Protein AF-A0A7K3MG68-F1 (afdb_monomer_lite)

Sequence (91 aa):
MIKSGKELYTARIYLFAKMILYFFETNPEFNNQRAPKGSGMNFSKLLLISNLIYFTKLSKTDGYLGDDDTLKKLIKQYKNKEIRTVNNFYL

Organism: NCBI:txid85831

Structure (mmCIF, N/CA/C/O backbone):
data_AF-A0A7K3MG68-F1
#
_entry.id   AF-A0A7K3MG68-F1
#
loop_
_atom_site.group_PDB
_atom_site.id
_atom_site.type_symbol
_atom_site.label_atom_id
_atom_site.label_alt_id
_atom_site.label_comp_id
_atom_site.label_asym_id
_atom_site.label_entity_id
_atom_site.label_seq_id
_atom_site.pdbx_PDB_ins_code
_atom_site.Cartn_x
_atom_site.Cartn_y
_atom_site.Cartn_z
_atom_site.occupancy
_atom_site.B_iso_or_equiv
_atom_site.auth_seq_id
_atom_site.auth_comp_id
_atom_site.auth_asym_id
_atom_site.auth_atom_id
_atom_site.pdbx_PDB_model_num
ATOM 1 N N . MET A 1 1 ? -11.914 -7.457 22.177 1.00 45.62 1 MET A N 1
ATOM 2 C CA . MET A 1 1 ? -11.757 -6.006 21.930 1.00 45.62 1 MET A CA 1
ATOM 3 C C . MET A 1 1 ? -12.262 -5.715 20.521 1.00 45.62 1 MET A C 1
ATOM 5 O O . MET A 1 1 ? -11.739 -6.305 19.584 1.00 45.62 1 MET A O 1
ATOM 9 N N . ILE A 1 2 ? -13.321 -4.915 20.368 1.00 55.72 2 ILE A N 1
ATOM 10 C CA . ILE A 1 2 ? -13.884 -4.565 19.051 1.00 55.72 2 ILE A CA 1
ATOM 11 C C . ILE A 1 2 ? -12.960 -3.519 18.416 1.00 55.72 2 ILE A C 1
ATOM 13 O O . ILE A 1 2 ? -12.720 -2.473 19.014 1.00 55.72 2 ILE A O 1
ATOM 17 N N . LYS A 1 3 ? -12.400 -3.808 17.236 1.00 62.56 3 LYS A N 1
ATOM 18 C CA . LYS A 1 3 ? -11.555 -2.850 16.506 1.00 62.56 3 LYS A CA 1
ATOM 19 C C . LYS A 1 3 ? -12.397 -1.678 16.011 1.00 62.56 3 LYS A C 1
ATOM 21 O O . LYS A 1 3 ? -13.505 -1.879 15.515 1.00 62.56 3 LYS A O 1
ATOM 26 N N . SER A 1 4 ? -11.863 -0.460 16.109 1.00 75.94 4 SER A N 1
ATOM 27 C CA . SER A 1 4 ? -12.544 0.729 15.577 1.00 75.94 4 SER A CA 1
ATOM 28 C C . SER A 1 4 ? -12.740 0.617 14.056 1.00 75.94 4 SER A C 1
ATOM 30 O O . SER A 1 4 ? -11.915 0.017 13.361 1.00 75.94 4 SER A O 1
ATOM 32 N N . GLY A 1 5 ? -13.795 1.231 13.505 1.00 78.56 5 GLY A N 1
ATOM 33 C CA . GLY A 1 5 ? -14.058 1.203 12.056 1.00 78.56 5 GLY A CA 1
ATOM 34 C C . GLY A 1 5 ? -12.885 1.728 11.215 1.00 78.56 5 GLY A C 1
ATOM 35 O O . GLY A 1 5 ? -12.583 1.186 10.152 1.00 78.56 5 GLY A O 1
ATOM 36 N N . LYS A 1 6 ? -12.151 2.718 11.741 1.00 82.56 6 LYS A N 1
ATOM 37 C CA . LYS A 1 6 ? -10.924 3.246 11.129 1.00 82.56 6 LYS A CA 1
ATOM 38 C C . LYS A 1 6 ? -9.799 2.209 11.097 1.00 82.56 6 LYS A C 1
ATOM 40 O O . LYS A 1 6 ? -9.130 2.080 10.079 1.00 82.56 6 LYS A O 1
ATOM 45 N N . GLU A 1 7 ? -9.604 1.462 12.182 1.00 82.88 7 GLU A N 1
ATOM 46 C CA . GLU A 1 7 ? -8.563 0.433 12.276 1.00 82.88 7 GLU A CA 1
ATOM 47 C C . GLU A 1 7 ? -8.837 -0.754 11.344 1.00 82.88 7 GLU A C 1
ATOM 49 O O . GLU A 1 7 ? -7.910 -1.264 10.714 1.00 82.88 7 GLU A O 1
ATOM 54 N N . LEU A 1 8 ? -10.103 -1.172 11.218 1.00 84.62 8 LEU A N 1
ATOM 55 C CA . LEU A 1 8 ? -10.513 -2.202 10.258 1.00 84.62 8 LEU A CA 1
ATOM 56 C C . LEU A 1 8 ? -10.271 -1.749 8.815 1.00 84.62 8 LEU A C 1
ATOM 58 O O . LEU A 1 8 ? -9.751 -2.517 8.008 1.00 84.62 8 LEU A O 1
ATOM 62 N N . TYR A 1 9 ? -10.601 -0.496 8.500 1.00 87.56 9 TYR A N 1
ATOM 63 C CA . TYR A 1 9 ? -10.360 0.096 7.186 1.00 87.56 9 TYR A CA 1
ATOM 64 C C . TYR A 1 9 ? -8.867 0.117 6.825 1.00 87.56 9 TYR A C 1
ATOM 66 O O . TYR A 1 9 ? -8.474 -0.423 5.791 1.00 87.56 9 TYR A O 1
ATOM 74 N N . THR A 1 10 ? -8.011 0.656 7.697 1.00 90.81 10 THR A N 1
ATOM 75 C CA . THR A 1 10 ? -6.566 0.719 7.426 1.00 90.81 10 THR A CA 1
ATOM 76 C C . THR A 1 10 ? -5.909 -0.664 7.420 1.00 90.81 10 THR A C 1
ATOM 78 O O . THR A 1 10 ? -4.978 -0.887 6.648 1.00 90.81 10 THR A O 1
ATOM 81 N N . ALA A 1 11 ? -6.417 -1.620 8.208 1.00 90.56 11 ALA A N 1
ATOM 82 C CA . ALA A 1 11 ? -5.951 -3.006 8.179 1.00 90.56 11 ALA A CA 1
ATOM 83 C C . ALA A 1 11 ? -6.266 -3.696 6.842 1.00 90.56 11 ALA A C 1
ATOM 85 O O . ALA A 1 11 ? -5.413 -4.410 6.325 1.00 90.56 11 ALA A O 1
ATOM 86 N N . ARG A 1 12 ? -7.446 -3.459 6.248 1.00 89.94 12 ARG A N 1
ATOM 87 C CA . ARG A 1 12 ? -7.807 -4.006 4.924 1.00 89.94 12 ARG A CA 1
ATOM 88 C C . ARG A 1 12 ? -6.873 -3.502 3.825 1.00 89.94 12 ARG A C 1
ATOM 90 O O . ARG A 1 12 ? -6.374 -4.306 3.046 1.00 89.94 12 ARG A O 1
ATOM 97 N N . ILE A 1 13 ? -6.588 -2.198 3.806 1.00 93.88 13 ILE A N 1
ATOM 98 C CA . ILE A 1 13 ? -5.641 -1.603 2.847 1.00 93.88 13 ILE A CA 1
ATOM 99 C C . ILE A 1 13 ? -4.240 -2.201 3.034 1.00 93.88 13 ILE A C 1
ATOM 101 O O . ILE A 1 13 ? -3.579 -2.554 2.060 1.00 93.88 13 ILE A O 1
ATOM 105 N N . TYR A 1 14 ? -3.795 -2.357 4.284 1.00 94.06 14 TYR A N 1
ATOM 106 C CA . TYR A 1 14 ? -2.504 -2.976 4.577 1.00 94.06 14 TYR A CA 1
ATOM 107 C C . TYR A 1 14 ? -2.435 -4.436 4.108 1.00 94.06 14 TYR A C 1
ATOM 109 O O . TYR A 1 14 ? -1.450 -4.827 3.485 1.00 94.06 14 TYR A O 1
ATOM 117 N N . LEU A 1 15 ? -3.469 -5.239 4.380 1.00 93.12 15 LEU A N 1
ATOM 118 C CA . LEU A 1 15 ? -3.525 -6.640 3.957 1.00 93.12 15 LEU A CA 1
ATOM 119 C C . LEU A 1 15 ? -3.503 -6.760 2.431 1.00 93.12 15 LEU A C 1
ATOM 121 O O . LEU A 1 15 ? -2.734 -7.559 1.904 1.00 93.12 15 LEU A O 1
ATOM 125 N N . PHE A 1 16 ? -4.256 -5.912 1.725 1.00 94.69 16 PHE A N 1
ATOM 126 C CA . PHE A 1 16 ? -4.198 -5.826 0.267 1.00 94.69 16 PHE A CA 1
ATOM 127 C C . PHE A 1 16 ? -2.775 -5.529 -0.226 1.00 94.69 16 PHE A C 1
ATOM 129 O O . PHE A 1 16 ? -2.238 -6.258 -1.058 1.00 94.69 16 PHE A O 1
ATOM 136 N N . ALA A 1 17 ? -2.118 -4.511 0.339 1.00 95.38 17 ALA A N 1
ATOM 137 C CA . ALA A 1 17 ? -0.742 -4.183 -0.023 1.00 95.38 17 ALA A CA 1
ATOM 138 C C . ALA A 1 17 ? 0.219 -5.354 0.236 1.00 95.38 17 ALA A C 1
ATOM 140 O O . ALA A 1 17 ? 1.074 -5.646 -0.598 1.00 95.38 17 ALA A O 1
ATOM 141 N N . LYS A 1 18 ? 0.062 -6.060 1.363 1.00 93.62 18 LYS A N 1
ATOM 142 C CA . LYS A 1 18 ? 0.866 -7.245 1.691 1.00 93.62 18 LYS A CA 1
ATOM 143 C C . LYS A 1 18 ? 0.647 -8.395 0.714 1.00 93.62 18 LYS A C 1
ATOM 145 O O . LYS A 1 18 ? 1.631 -9.044 0.379 1.00 93.62 18 LYS A O 1
ATOM 150 N N . MET A 1 19 ? -0.576 -8.623 0.234 1.00 94.94 19 MET A N 1
ATOM 151 C CA . MET A 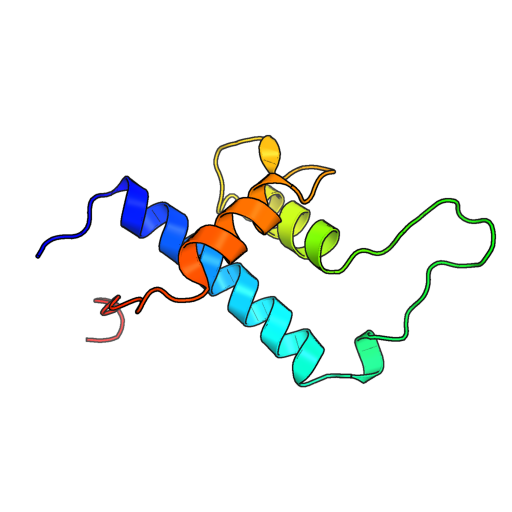1 19 ? -0.847 -9.641 -0.789 1.00 94.94 19 MET A CA 1
ATOM 152 C C . MET A 1 19 ? -0.081 -9.352 -2.085 1.00 94.94 19 MET A C 1
ATOM 154 O O . MET A 1 19 ? 0.573 -10.241 -2.619 1.00 94.94 19 MET A O 1
ATOM 158 N N . ILE A 1 20 ? -0.102 -8.104 -2.562 1.00 94.56 20 ILE A N 1
ATOM 159 C CA . ILE A 1 20 ? 0.605 -7.731 -3.798 1.00 94.56 20 ILE A CA 1
ATOM 160 C C . ILE A 1 20 ? 2.129 -7.726 -3.603 1.00 94.56 20 ILE A C 1
ATOM 162 O O . ILE A 1 20 ? 2.871 -8.149 -4.486 1.00 94.56 20 ILE A O 1
ATOM 166 N N . LEU A 1 21 ? 2.625 -7.300 -2.438 1.00 92.88 21 LEU A N 1
ATOM 167 C CA . LEU A 1 21 ? 4.051 -7.425 -2.115 1.00 92.88 21 LEU A CA 1
ATOM 168 C C . LEU A 1 21 ? 4.496 -8.890 -2.115 1.00 92.88 21 LEU A C 1
ATOM 170 O O . LEU A 1 21 ? 5.517 -9.208 -2.717 1.00 92.88 21 LEU A O 1
ATOM 174 N N . TYR A 1 22 ? 3.703 -9.775 -1.510 1.00 93.19 22 TYR A N 1
ATOM 175 C CA . TYR A 1 22 ? 3.968 -11.210 -1.500 1.00 93.19 22 TYR A CA 1
ATOM 176 C C . TYR A 1 22 ? 3.943 -11.815 -2.911 1.00 93.19 22 TYR A C 1
ATOM 178 O O . TYR A 1 22 ? 4.767 -12.669 -3.229 1.00 93.19 22 TYR A O 1
ATOM 186 N N . PHE A 1 23 ? 3.067 -11.329 -3.796 1.00 93.25 23 PHE A N 1
ATOM 187 C CA . PHE A 1 23 ? 3.103 -11.691 -5.214 1.00 93.25 23 PHE A CA 1
ATOM 188 C C . PHE A 1 23 ? 4.470 -11.370 -5.845 1.00 93.25 23 PHE A C 1
ATOM 190 O O . PHE A 1 23 ? 5.074 -12.247 -6.452 1.00 93.25 23 PHE A O 1
ATOM 197 N N . PHE A 1 24 ? 5.025 -10.171 -5.642 1.00 90.88 24 PHE A N 1
ATOM 198 C CA . PHE A 1 24 ? 6.364 -9.833 -6.156 1.00 90.88 24 PHE A CA 1
ATOM 199 C C . PHE A 1 24 ? 7.510 -10.600 -5.472 1.00 90.88 24 PHE A C 1
ATOM 201 O O . PHE A 1 24 ? 8.570 -10.794 -6.069 1.00 90.88 24 PHE A O 1
ATOM 208 N N . GLU A 1 25 ? 7.338 -11.007 -4.214 1.00 89.56 25 GLU A N 1
ATOM 209 C CA . GLU A 1 25 ? 8.303 -11.861 -3.506 1.00 89.56 25 GLU A CA 1
ATOM 210 C C . GLU A 1 25 ? 8.316 -13.287 -4.079 1.00 89.56 25 GLU A C 1
ATOM 212 O O . GLU A 1 25 ? 9.384 -13.877 -4.221 1.00 89.56 25 GLU A O 1
ATOM 217 N N . THR A 1 26 ? 7.146 -13.819 -4.441 1.00 93.44 26 THR A N 1
ATOM 218 C CA . THR A 1 26 ? 6.978 -15.186 -4.965 1.00 93.44 26 THR A CA 1
ATOM 219 C C . THR A 1 26 ? 7.176 -15.309 -6.474 1.00 93.44 26 THR A C 1
ATOM 221 O O . THR A 1 26 ? 7.466 -16.404 -6.944 1.00 93.44 26 THR A O 1
ATOM 224 N N . ASN A 1 27 ? 7.074 -14.204 -7.217 1.00 90.12 27 ASN A N 1
ATOM 225 C CA . ASN A 1 27 ? 7.219 -14.153 -8.674 1.00 90.12 27 ASN A CA 1
ATOM 226 C C . ASN A 1 27 ? 8.375 -13.195 -9.050 1.00 90.12 27 ASN A C 1
ATOM 228 O O . ASN A 1 27 ? 8.146 -12.055 -9.485 1.00 90.12 27 ASN A O 1
ATOM 232 N N . PRO A 1 28 ? 9.643 -13.590 -8.808 1.00 85.75 28 PRO A N 1
ATOM 233 C CA . PRO A 1 28 ? 10.806 -12.719 -8.967 1.00 85.75 28 PRO A CA 1
ATOM 234 C C . PRO A 1 28 ? 11.064 -12.254 -10.407 1.00 85.75 28 PRO A C 1
ATOM 236 O O . PRO A 1 28 ? 11.757 -11.253 -10.604 1.00 85.75 28 PRO A O 1
ATOM 239 N N . GLU A 1 29 ? 10.488 -12.912 -11.409 1.00 86.06 29 GLU A N 1
ATOM 240 C CA . GLU A 1 29 ? 10.515 -12.511 -12.817 1.00 86.06 29 GLU A CA 1
ATOM 241 C C . GLU A 1 29 ? 9.976 -11.087 -13.045 1.00 86.06 29 GLU A C 1
ATOM 243 O O . GLU A 1 29 ? 10.424 -10.391 -13.959 1.00 86.06 29 GLU A O 1
ATOM 248 N N . PHE A 1 30 ? 9.101 -10.595 -12.162 1.00 83.50 30 PHE A N 1
ATOM 249 C CA . PHE A 1 30 ? 8.578 -9.228 -12.217 1.00 83.50 30 PHE A CA 1
ATOM 250 C C . PHE A 1 30 ? 9.464 -8.197 -11.494 1.00 83.50 30 PHE A C 1
ATOM 252 O O . PHE A 1 30 ? 9.236 -6.994 -11.609 1.00 83.50 30 PHE A O 1
ATOM 259 N N . ASN A 1 31 ? 10.500 -8.620 -10.758 1.00 75.94 31 ASN A N 1
ATOM 260 C CA . ASN A 1 31 ? 11.317 -7.719 -9.932 1.00 75.94 31 ASN A CA 1
ATOM 261 C C . ASN A 1 31 ? 12.370 -6.937 -10.721 1.00 75.94 31 ASN A C 1
ATOM 263 O O . ASN A 1 31 ? 12.782 -5.860 -10.289 1.00 75.94 31 ASN A O 1
ATOM 267 N N . ASN A 1 32 ? 12.797 -7.468 -11.864 1.00 69.75 32 ASN A N 1
ATOM 268 C CA . ASN A 1 32 ? 13.887 -6.910 -12.666 1.00 69.75 32 ASN A CA 1
ATOM 269 C C . ASN A 1 32 ? 13.398 -6.072 -13.855 1.00 69.75 32 ASN A C 1
ATOM 271 O O . ASN A 1 32 ? 14.204 -5.657 -14.690 1.00 69.75 32 ASN A O 1
ATOM 275 N N . GLN A 1 33 ? 12.095 -5.783 -13.922 1.00 68.50 33 GLN A N 1
ATOM 276 C CA . GLN A 1 33 ? 11.529 -4.881 -14.918 1.00 68.50 33 GLN A CA 1
ATOM 277 C C . GLN A 1 33 ? 11.880 -3.437 -14.547 1.00 68.50 33 GLN A C 1
ATOM 279 O O . GLN A 1 33 ? 11.211 -2.778 -13.754 1.00 68.50 33 GLN A O 1
ATOM 284 N N . ARG A 1 34 ? 13.002 -2.957 -15.084 1.00 64.75 34 ARG A N 1
ATOM 285 C CA . ARG A 1 34 ? 13.399 -1.552 -14.975 1.00 64.75 34 ARG A CA 1
ATOM 286 C C . ARG A 1 34 ? 12.692 -0.749 -16.052 1.00 64.75 34 ARG A C 1
ATOM 288 O O . ARG A 1 34 ? 12.472 -1.241 -17.157 1.00 64.75 34 ARG A O 1
ATOM 295 N N . ALA A 1 35 ? 12.399 0.509 -15.742 1.00 64.88 35 ALA A N 1
ATOM 296 C CA . ALA A 1 35 ? 11.953 1.434 -16.766 1.00 64.88 35 ALA A CA 1
ATOM 297 C C . ALA A 1 35 ? 13.004 1.515 -17.887 1.00 64.88 35 ALA A C 1
ATOM 299 O O . ALA A 1 35 ? 14.207 1.450 -17.593 1.00 64.88 35 ALA A O 1
ATOM 300 N N . PRO A 1 36 ? 12.586 1.675 -19.155 1.00 67.56 36 PRO A N 1
ATOM 301 C CA . PRO A 1 36 ? 13.517 1.926 -20.245 1.00 67.56 36 PRO A CA 1
ATOM 302 C C . PRO A 1 36 ? 14.446 3.087 -19.881 1.00 67.56 36 PRO A C 1
ATOM 304 O O . PRO A 1 36 ? 13.994 4.113 -19.356 1.00 67.56 36 PRO A O 1
ATOM 307 N N . LYS A 1 37 ? 15.753 2.929 -20.125 1.00 65.12 37 LYS A N 1
ATOM 308 C CA . LYS A 1 37 ? 16.733 3.995 -19.868 1.00 65.12 37 LYS A CA 1
ATOM 309 C C . LYS A 1 37 ? 16.290 5.272 -20.593 1.00 65.12 37 LYS A C 1
ATOM 311 O O . LYS A 1 37 ? 15.978 5.223 -21.775 1.00 65.12 37 LYS A O 1
ATOM 316 N N . GLY A 1 38 ? 16.263 6.397 -19.877 1.00 66.00 38 GLY A N 1
ATOM 317 C CA . GLY A 1 38 ? 15.862 7.697 -20.431 1.00 66.00 38 GLY A CA 1
ATOM 318 C C . GLY A 1 38 ? 14.355 7.982 -20.431 1.00 66.00 38 GLY A C 1
ATOM 319 O O . GLY A 1 38 ? 13.964 9.075 -20.815 1.00 66.00 38 GLY A O 1
ATOM 320 N N . SER A 1 39 ? 13.506 7.060 -19.958 1.00 66.69 39 SER A N 1
ATOM 321 C CA . SER A 1 39 ? 12.047 7.275 -19.897 1.00 66.69 39 SER A CA 1
ATOM 322 C C . SER A 1 39 ? 11.586 8.254 -18.809 1.00 66.69 39 SER A C 1
ATOM 324 O O . SER A 1 39 ? 10.418 8.627 -18.786 1.00 66.69 39 SER A O 1
ATOM 326 N N . GLY A 1 40 ? 12.459 8.624 -17.863 1.00 60.03 40 GLY A N 1
ATOM 327 C CA . GLY A 1 40 ? 12.096 9.438 -16.694 1.00 60.03 40 GLY A CA 1
ATOM 328 C C . GLY A 1 40 ? 11.133 8.753 -15.710 1.00 60.03 40 GLY A C 1
ATOM 329 O O . GLY A 1 40 ? 10.882 9.291 -14.636 1.00 60.03 40 GLY A O 1
ATOM 330 N N . MET A 1 41 ? 10.619 7.561 -16.033 1.00 57.19 41 MET A N 1
ATOM 331 C CA . MET A 1 41 ? 9.724 6.795 -15.172 1.00 57.19 41 MET A CA 1
ATOM 332 C C . MET A 1 41 ? 10.519 5.960 -14.172 1.00 57.19 41 MET A C 1
ATOM 334 O O . MET A 1 41 ? 11.467 5.263 -14.529 1.00 57.19 41 MET A O 1
ATOM 338 N N . ASN A 1 42 ? 10.095 5.981 -12.911 1.00 58.88 42 ASN A N 1
ATOM 339 C CA . ASN A 1 42 ? 10.539 5.035 -11.896 1.00 58.88 42 ASN A CA 1
ATOM 340 C C . ASN A 1 42 ? 9.373 4.089 -11.581 1.00 58.88 42 ASN A C 1
ATOM 342 O O . ASN A 1 42 ? 8.369 4.513 -11.010 1.00 58.88 42 ASN A O 1
ATOM 346 N N . PHE A 1 43 ? 9.485 2.811 -11.951 1.00 68.81 43 PHE A N 1
ATOM 347 C CA . PHE A 1 43 ? 8.483 1.798 -11.605 1.00 68.81 43 PHE A CA 1
ATOM 348 C C . PHE A 1 43 ? 8.693 1.333 -10.158 1.00 68.81 43 PHE A C 1
ATOM 350 O O . PHE A 1 43 ? 9.194 0.241 -9.891 1.00 68.81 43 PHE A O 1
ATOM 357 N N . SER A 1 44 ? 8.324 2.181 -9.194 1.00 83.56 44 SER A N 1
ATOM 358 C CA . SER A 1 44 ? 8.251 1.763 -7.792 1.00 83.56 44 SER A CA 1
ATOM 359 C C . SER A 1 44 ? 7.095 0.773 -7.627 1.00 83.56 44 SER A C 1
ATOM 361 O O . SER A 1 44 ? 5.938 1.100 -7.897 1.00 83.56 44 SER A O 1
ATOM 363 N N . LYS A 1 45 ? 7.387 -0.436 -7.130 1.00 89.00 45 LYS A N 1
ATOM 364 C CA . LYS A 1 45 ? 6.353 -1.413 -6.741 1.00 89.00 45 LYS A CA 1
ATOM 365 C C . LYS A 1 45 ? 5.362 -0.811 -5.746 1.00 89.00 45 LYS A C 1
ATOM 367 O O . LYS A 1 45 ? 4.170 -1.082 -5.821 1.00 89.00 45 LYS A O 1
ATOM 372 N N . LEU A 1 46 ? 5.852 0.018 -4.824 1.00 92.31 46 LEU A N 1
ATOM 373 C CA . LEU A 1 46 ? 5.008 0.694 -3.843 1.00 92.31 46 LEU A CA 1
ATOM 374 C C . LEU A 1 46 ? 4.112 1.743 -4.504 1.00 92.31 46 LEU A C 1
ATOM 376 O O . LEU A 1 46 ? 2.943 1.823 -4.148 1.00 92.31 46 LEU A O 1
ATOM 380 N N . LEU A 1 47 ? 4.607 2.468 -5.509 1.00 92.69 47 LEU A N 1
ATOM 381 C CA . LEU A 1 47 ? 3.794 3.404 -6.288 1.00 92.69 47 LEU A CA 1
ATOM 382 C C . LEU A 1 47 ? 2.691 2.684 -7.074 1.00 92.69 47 LEU A C 1
ATOM 384 O O . LEU A 1 47 ? 1.547 3.132 -7.069 1.00 92.69 47 LEU A O 1
ATOM 388 N N . LEU A 1 48 ? 3.003 1.535 -7.685 1.00 92.62 48 LEU A N 1
ATOM 389 C CA . LEU A 1 48 ? 1.996 0.688 -8.330 1.00 92.62 48 LEU A CA 1
ATOM 390 C C . LEU A 1 48 ? 0.913 0.263 -7.331 1.00 92.62 48 LEU A C 1
ATOM 392 O O . LEU A 1 48 ? -0.272 0.443 -7.596 1.00 92.62 48 LEU A O 1
ATOM 396 N N . ILE A 1 49 ? 1.309 -0.269 -6.172 1.00 95.19 49 ILE A N 1
ATOM 397 C CA . ILE A 1 49 ? 0.366 -0.710 -5.135 1.00 95.19 49 ILE A CA 1
ATOM 398 C C . ILE A 1 49 ? -0.476 0.466 -4.625 1.00 95.19 49 ILE A C 1
ATOM 400 O O . ILE A 1 49 ? -1.679 0.308 -4.425 1.00 95.19 49 ILE A O 1
ATOM 404 N N . SER A 1 50 ? 0.129 1.642 -4.450 1.00 95.38 50 SER A N 1
ATOM 405 C CA . SER A 1 50 ? -0.568 2.862 -4.035 1.00 95.38 50 SER A CA 1
ATOM 406 C C . SER A 1 50 ? -1.654 3.244 -5.045 1.00 95.38 50 SER A C 1
ATOM 408 O O . SER A 1 50 ? -2.834 3.311 -4.698 1.00 95.38 50 SER A O 1
ATOM 410 N N . ASN A 1 51 ? -1.298 3.326 -6.329 1.00 94.12 51 ASN A N 1
ATOM 411 C CA . ASN A 1 51 ? -2.255 3.602 -7.398 1.00 94.12 51 ASN A CA 1
ATOM 412 C C . ASN A 1 51 ? -3.369 2.545 -7.468 1.00 94.12 51 ASN A C 1
ATOM 414 O O . ASN A 1 51 ? -4.534 2.891 -7.645 1.00 94.12 51 ASN A O 1
ATOM 418 N N . LEU A 1 52 ? -3.054 1.259 -7.275 1.00 95.75 52 LEU A N 1
ATOM 419 C CA . LEU A 1 52 ? -4.068 0.202 -7.221 1.00 95.75 52 LEU A CA 1
ATOM 420 C C 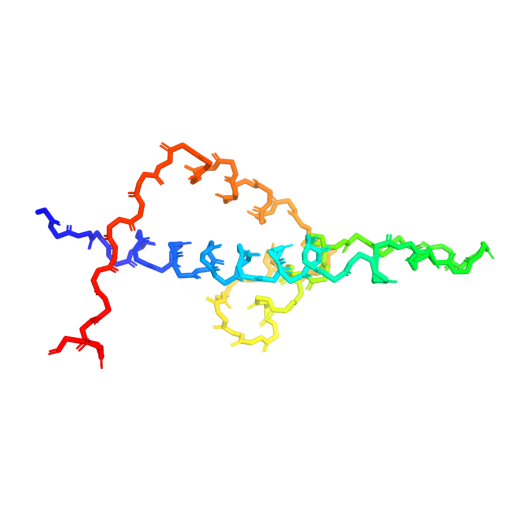. LEU A 1 52 ? -5.041 0.392 -6.051 1.00 95.75 52 LEU A C 1
ATOM 422 O O . LEU A 1 52 ? -6.243 0.211 -6.237 1.00 95.75 52 LEU A O 1
ATOM 426 N N . ILE A 1 53 ? -4.567 0.797 -4.869 1.00 96.38 53 ILE A N 1
ATOM 427 C CA . ILE A 1 53 ? -5.432 1.119 -3.718 1.00 96.38 53 ILE A CA 1
ATOM 428 C C . ILE A 1 53 ? -6.399 2.259 -4.067 1.00 96.38 53 ILE A C 1
ATOM 430 O O . ILE A 1 53 ? -7.574 2.209 -3.692 1.00 96.38 53 ILE A O 1
ATOM 434 N N . TYR A 1 54 ? -5.922 3.267 -4.800 1.00 95.75 54 TYR A N 1
ATOM 435 C CA . TYR A 1 54 ? -6.749 4.375 -5.266 1.00 95.75 54 TYR A CA 1
ATOM 436 C C . TYR A 1 54 ? -7.788 3.933 -6.307 1.00 95.75 54 TYR A C 1
ATOM 438 O O . TYR A 1 54 ? -8.982 4.206 -6.161 1.00 95.75 54 TYR A O 1
ATOM 446 N N . PHE A 1 55 ? -7.355 3.225 -7.352 1.00 94.44 55 PHE A N 1
ATOM 447 C CA . PHE A 1 55 ? -8.220 2.837 -8.468 1.00 94.44 55 PHE A CA 1
ATOM 448 C C . PHE A 1 55 ? -9.257 1.785 -8.079 1.00 94.44 55 PHE A C 1
ATOM 450 O O . PHE A 1 55 ? -10.394 1.858 -8.538 1.00 94.44 55 PHE A O 1
ATOM 457 N N . THR A 1 56 ? -8.918 0.866 -7.172 1.00 93.94 56 THR A N 1
ATOM 458 C CA . THR A 1 56 ? -9.872 -0.121 -6.630 1.00 93.94 56 THR A CA 1
ATOM 459 C C . THR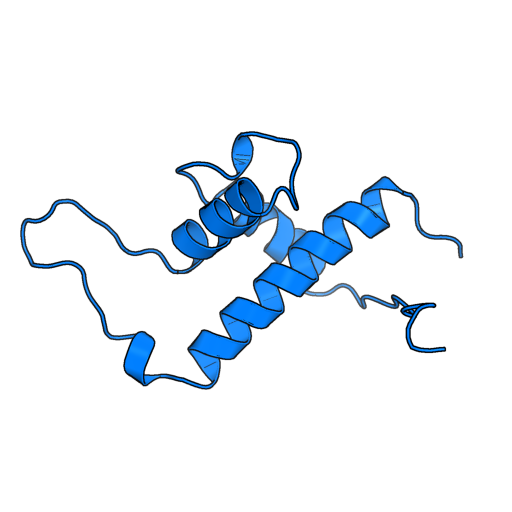 A 1 56 ? -10.817 0.469 -5.580 1.00 93.94 56 THR A C 1
ATOM 461 O O . THR A 1 56 ? -11.677 -0.241 -5.064 1.00 93.94 56 THR A O 1
ATOM 464 N N . LYS A 1 57 ? -10.671 1.762 -5.250 1.00 93.19 57 LYS A N 1
ATOM 465 C CA . LYS A 1 57 ? -11.463 2.470 -4.231 1.00 93.19 57 LYS A CA 1
ATOM 466 C C . LYS A 1 57 ? -11.394 1.819 -2.844 1.00 93.19 57 LYS A C 1
ATOM 468 O O . LYS A 1 57 ? 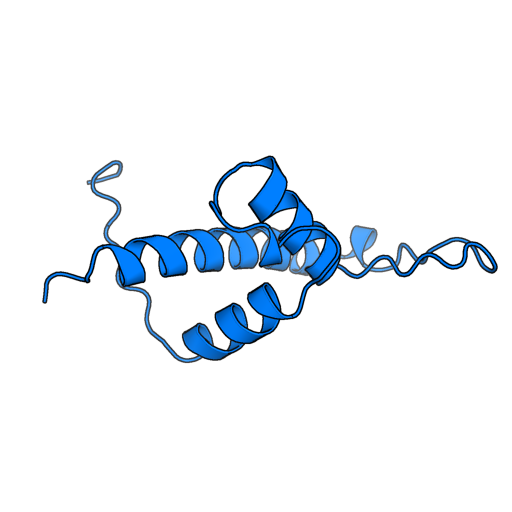-12.287 2.006 -2.017 1.00 93.19 57 LYS A O 1
ATOM 473 N N . LEU A 1 58 ? -10.293 1.116 -2.556 1.00 91.12 58 LEU A N 1
ATOM 474 C CA . LEU A 1 58 ? -9.958 0.659 -1.206 1.00 91.12 58 LEU A CA 1
ATOM 475 C C . LEU A 1 58 ? -9.656 1.837 -0.281 1.00 91.12 58 LEU A C 1
ATOM 477 O O . LEU A 1 58 ? -9.932 1.750 0.915 1.00 91.12 58 LEU A O 1
ATOM 481 N N . SER A 1 59 ? -9.129 2.935 -0.839 1.00 88.38 59 SER A N 1
ATOM 482 C CA . SER A 1 59 ? -9.063 4.220 -0.154 1.00 88.38 59 SER A CA 1
ATOM 483 C C . SER A 1 59 ? -10.039 5.249 -0.723 1.00 88.38 59 SER A C 1
ATOM 485 O O . SER A 1 59 ? -10.262 5.310 -1.930 1.00 88.38 59 SER A O 1
ATOM 487 N N . LYS A 1 60 ? -10.587 6.097 0.157 1.00 81.25 60 LYS A N 1
ATOM 488 C CA . LYS A 1 60 ? -11.379 7.284 -0.215 1.00 81.25 60 LYS A CA 1
ATOM 489 C C . LYS A 1 60 ? -10.533 8.545 -0.430 1.00 81.25 60 LYS A C 1
ATOM 491 O O . LYS A 1 60 ? -11.082 9.572 -0.803 1.00 81.25 60 LYS A O 1
ATOM 496 N N . THR A 1 61 ? -9.232 8.496 -0.139 1.00 87.31 61 THR A N 1
ATOM 497 C CA . THR A 1 61 ? -8.343 9.667 -0.188 1.00 87.31 61 THR A CA 1
ATOM 498 C C . THR A 1 61 ? -7.466 9.652 -1.433 1.00 87.31 61 THR A C 1
ATOM 500 O O . THR A 1 61 ? -6.880 8.613 -1.741 1.00 87.31 61 THR A O 1
ATOM 503 N N . ASP A 1 62 ? -7.239 10.817 -2.037 1.00 89.25 62 ASP A N 1
ATOM 504 C CA . ASP A 1 62 ? -6.306 10.971 -3.164 1.00 89.25 62 ASP A CA 1
ATOM 505 C C . ASP A 1 62 ? -4.830 10.780 -2.775 1.00 89.25 62 ASP A C 1
ATOM 507 O O . ASP A 1 62 ? -3.987 10.625 -3.645 1.00 89.25 62 ASP A O 1
ATOM 511 N N . GLY A 1 63 ? -4.498 10.684 -1.479 1.00 89.38 63 GLY A N 1
ATOM 512 C CA . GLY A 1 63 ? -3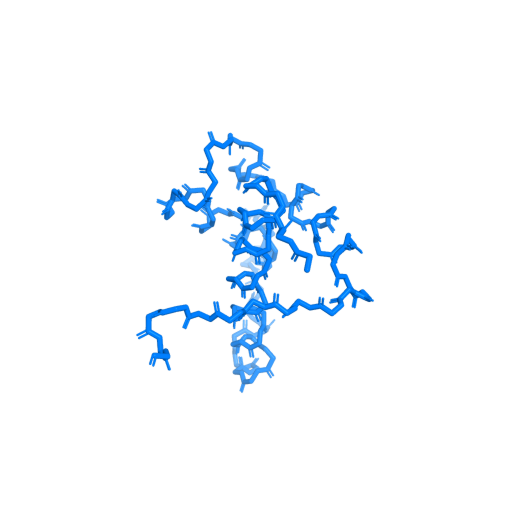.129 10.438 -0.990 1.00 89.38 63 GLY A CA 1
ATOM 513 C C . GLY A 1 63 ? -2.497 9.093 -1.389 1.00 89.38 63 GLY A C 1
ATOM 514 O O . GLY A 1 63 ? -1.416 8.774 -0.902 1.00 89.38 63 GLY A O 1
ATOM 515 N N . TYR A 1 64 ? -3.179 8.295 -2.213 1.00 92.62 64 TYR A N 1
ATOM 516 C CA . TYR A 1 64 ? -2.670 7.069 -2.836 1.00 92.62 64 TYR A CA 1
ATOM 517 C C . TYR A 1 64 ? -2.483 7.203 -4.361 1.00 92.62 64 TYR A C 1
ATOM 519 O O . TYR A 1 64 ? -2.024 6.266 -5.007 1.00 92.62 64 TYR A O 1
ATOM 527 N N . LEU A 1 65 ? -2.855 8.340 -4.955 1.00 93.44 65 LEU A N 1
ATOM 528 C CA . LEU A 1 65 ? -2.723 8.597 -6.384 1.00 93.44 65 LEU A CA 1
ATOM 529 C C . LEU A 1 65 ? -1.398 9.312 -6.667 1.00 93.44 65 LEU A C 1
ATOM 531 O O . LEU A 1 65 ? -1.177 10.425 -6.201 1.00 93.44 65 LEU A O 1
ATOM 535 N N . GLY A 1 66 ? -0.528 8.686 -7.458 1.00 88.31 66 GLY A N 1
ATOM 536 C CA . GLY A 1 66 ? 0.724 9.291 -7.927 1.00 88.31 66 GLY A CA 1
ATOM 537 C C . GLY A 1 66 ? 1.845 9.384 -6.884 1.00 88.31 66 GLY A C 1
ATOM 538 O O . GLY A 1 66 ? 2.922 9.869 -7.217 1.00 88.31 66 GLY A O 1
ATOM 539 N N . ASP A 1 67 ? 1.628 8.882 -5.667 1.00 89.50 67 ASP A N 1
ATOM 540 C CA . ASP A 1 67 ? 2.599 8.880 -4.568 1.00 89.50 67 ASP A CA 1
ATOM 541 C C . ASP A 1 67 ? 2.461 7.613 -3.699 1.00 89.50 67 ASP A C 1
ATOM 543 O O . ASP A 1 67 ? 1.395 6.996 -3.648 1.00 89.50 67 ASP A O 1
ATOM 547 N N . ASP A 1 68 ? 3.535 7.206 -3.016 1.00 92.88 68 ASP A N 1
ATOM 548 C CA . ASP A 1 68 ? 3.601 6.037 -2.134 1.00 92.88 68 ASP A CA 1
ATOM 549 C C . ASP A 1 68 ? 3.898 6.363 -0.653 1.00 92.88 68 ASP A C 1
ATOM 551 O O . ASP A 1 68 ? 3.958 5.441 0.171 1.00 92.88 68 ASP A O 1
ATOM 555 N N . ASP A 1 69 ? 4.002 7.637 -0.256 1.00 94.19 69 ASP A N 1
ATOM 556 C CA . ASP A 1 69 ? 4.299 8.017 1.134 1.00 94.19 69 ASP A CA 1
ATOM 557 C C . ASP A 1 69 ? 3.213 7.587 2.127 1.00 94.19 69 ASP A C 1
ATOM 559 O O . ASP A 1 69 ? 3.515 7.091 3.222 1.00 94.19 69 ASP A O 1
ATOM 563 N N . THR A 1 70 ? 1.937 7.729 1.756 1.00 94.88 70 THR A N 1
ATOM 564 C CA . THR A 1 70 ? 0.812 7.269 2.588 1.00 94.88 70 THR A CA 1
ATOM 565 C C . THR A 1 70 ? 0.884 5.759 2.808 1.00 94.88 70 THR A C 1
ATOM 567 O O . THR A 1 70 ? 0.718 5.273 3.933 1.00 94.88 70 THR A O 1
ATOM 570 N N . LEU A 1 71 ? 1.202 5.006 1.751 1.00 95.50 71 LEU A N 1
ATOM 571 C CA . LEU A 1 71 ? 1.366 3.560 1.822 1.00 95.50 71 LEU A CA 1
ATOM 572 C C . LEU A 1 71 ? 2.573 3.171 2.688 1.00 95.50 71 LEU A C 1
ATOM 574 O O . LEU A 1 71 ? 2.445 2.302 3.551 1.00 95.50 71 LEU A O 1
ATOM 578 N N . LYS A 1 72 ? 3.723 3.835 2.531 1.00 95.31 72 LYS A N 1
ATOM 579 C CA . LYS A 1 72 ? 4.921 3.606 3.359 1.00 95.31 72 LYS A CA 1
ATOM 580 C C . LYS A 1 72 ? 4.632 3.817 4.845 1.00 95.31 72 LYS A C 1
ATOM 582 O O . LYS A 1 72 ? 4.997 2.974 5.671 1.00 95.31 72 LYS A O 1
ATOM 587 N N . LYS A 1 73 ? 3.940 4.909 5.197 1.00 95.50 73 LYS A N 1
ATOM 588 C CA . LYS A 1 73 ? 3.511 5.194 6.579 1.00 95.50 73 LYS A CA 1
ATOM 589 C C . LYS A 1 73 ? 2.605 4.087 7.116 1.00 95.50 73 LYS A C 1
ATOM 591 O O . LYS A 1 73 ? 2.826 3.610 8.231 1.00 95.50 73 LYS A O 1
ATOM 596 N N . LEU A 1 74 ? 1.643 3.632 6.312 1.00 94.69 74 LEU A N 1
ATOM 597 C CA . LEU A 1 74 ? 0.739 2.544 6.679 1.00 94.69 74 LEU A CA 1
ATOM 598 C C . LEU A 1 74 ? 1.492 1.222 6.906 1.00 94.69 74 LEU A C 1
ATOM 600 O O . LEU A 1 74 ? 1.303 0.575 7.934 1.00 94.69 74 LEU A O 1
ATOM 604 N N . ILE A 1 75 ? 2.389 0.834 5.996 1.00 94.50 75 ILE A N 1
ATOM 605 C CA . ILE A 1 75 ? 3.203 -0.382 6.144 1.00 94.50 75 ILE A CA 1
ATOM 606 C C . ILE A 1 75 ? 4.036 -0.314 7.429 1.00 94.50 75 ILE A C 1
ATOM 608 O O . ILE A 1 75 ? 4.064 -1.280 8.194 1.00 94.50 75 ILE A O 1
ATOM 612 N N . LYS A 1 76 ? 4.660 0.836 7.719 1.00 94.94 76 LYS A N 1
ATOM 613 C CA . LYS A 1 76 ? 5.422 1.049 8.959 1.00 94.94 76 LYS A CA 1
ATOM 614 C C . LYS A 1 76 ? 4.540 0.912 10.204 1.00 94.94 76 LYS A C 1
ATOM 616 O O . LYS A 1 76 ? 4.961 0.275 11.167 1.00 94.94 76 LYS A O 1
ATOM 621 N N . GLN A 1 77 ? 3.321 1.455 10.178 1.00 92.94 77 GLN A N 1
ATOM 622 C CA . GLN A 1 77 ? 2.359 1.361 11.281 1.00 92.94 77 GLN A CA 1
ATOM 623 C C . GLN A 1 77 ? 1.991 -0.090 11.626 1.00 92.94 77 GLN A C 1
ATOM 625 O O . GLN A 1 77 ? 1.748 -0.386 12.797 1.00 92.94 77 GLN A O 1
ATOM 630 N N . TYR A 1 78 ? 1.932 -0.978 10.631 1.00 91.25 78 TYR A N 1
ATOM 631 C CA . TYR A 1 78 ? 1.494 -2.366 10.800 1.00 91.25 78 TYR A CA 1
ATOM 632 C C . TYR A 1 78 ? 2.633 -3.399 10.830 1.00 91.25 78 TYR A C 1
ATOM 634 O O . TYR A 1 78 ? 2.368 -4.554 11.141 1.00 91.25 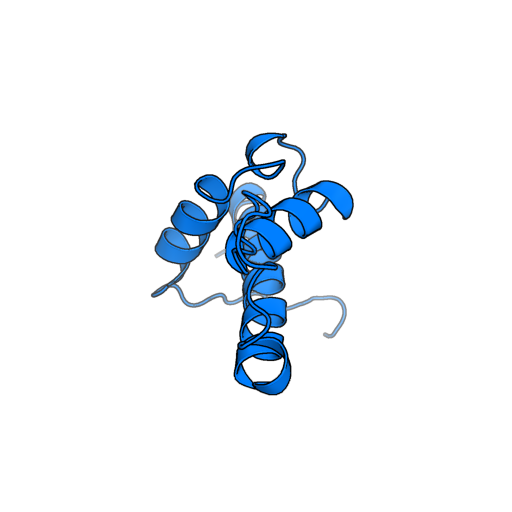78 TYR A O 1
ATOM 642 N N . LYS A 1 79 ? 3.894 -3.008 10.583 1.00 85.75 79 LYS A N 1
ATOM 643 C CA . LYS A 1 79 ? 5.057 -3.919 10.482 1.00 85.75 79 LYS A CA 1
ATOM 644 C C . LYS A 1 79 ? 5.174 -4.930 11.633 1.00 85.75 79 LYS A C 1
ATOM 646 O O . LYS A 1 79 ? 5.480 -6.087 11.381 1.00 85.75 79 LYS A O 1
ATOM 651 N N . ASN A 1 80 ? 4.908 -4.493 12.864 1.00 85.44 80 ASN A N 1
ATOM 652 C CA . ASN A 1 80 ? 5.014 -5.318 14.074 1.00 85.44 80 ASN A CA 1
ATOM 653 C C . ASN A 1 80 ? 3.652 -5.525 14.761 1.00 85.44 80 ASN A C 1
ATOM 655 O O . ASN A 1 80 ? 3.601 -5.840 15.947 1.00 85.44 80 ASN A O 1
ATOM 659 N N . LYS A 1 81 ? 2.540 -5.269 14.059 1.00 84.62 81 LYS A N 1
ATOM 660 C CA . LYS A 1 81 ? 1.195 -5.406 14.627 1.00 84.62 81 LYS A CA 1
ATOM 661 C C . LYS A 1 81 ? 0.574 -6.721 14.190 1.00 84.62 81 LYS A C 1
ATOM 663 O O . LYS A 1 81 ? 0.444 -6.982 12.999 1.00 84.62 81 LYS A O 1
ATOM 668 N N . GLU A 1 82 ? 0.108 -7.503 15.156 1.00 79.12 82 GLU A N 1
ATOM 669 C CA . GLU A 1 82 ? -0.693 -8.688 14.870 1.00 79.12 82 GLU A CA 1
ATOM 670 C C . GLU A 1 82 ? -2.089 -8.267 14.384 1.00 79.12 82 GLU A C 1
ATOM 672 O O . GLU A 1 82 ? -2.884 -7.649 15.104 1.00 79.12 82 GLU A O 1
ATOM 677 N N . ILE A 1 83 ? -2.411 -8.591 13.133 1.00 77.94 83 ILE A N 1
ATOM 678 C CA . ILE A 1 83 ? -3.723 -8.299 12.559 1.00 77.94 83 ILE A CA 1
ATOM 679 C C . ILE A 1 83 ? -4.637 -9.492 12.808 1.00 77.94 83 ILE A C 1
ATOM 681 O O . ILE A 1 83 ? -4.838 -10.345 11.954 1.00 77.94 83 ILE A O 1
ATOM 685 N N . ARG A 1 84 ? -5.251 -9.520 13.990 1.00 69.81 84 ARG A N 1
ATOM 686 C CA . ARG A 1 84 ? -6.396 -10.399 14.249 1.00 69.81 84 ARG A CA 1
ATOM 687 C C . ARG A 1 84 ? -7.620 -9.820 13.546 1.00 69.81 84 ARG A C 1
ATOM 689 O O . ARG A 1 84 ? -8.263 -8.910 14.073 1.00 69.81 84 ARG A O 1
ATOM 696 N N . THR A 1 85 ? -7.866 -10.228 12.309 1.00 63.47 85 THR A N 1
ATOM 697 C CA . THR A 1 85 ? -9.121 -9.967 11.595 1.00 63.47 85 THR A CA 1
ATOM 698 C C . THR A 1 85 ? -9.733 -11.312 11.276 1.00 63.47 85 THR A C 1
ATOM 700 O O . THR A 1 85 ? -9.265 -12.003 10.377 1.00 63.47 85 THR A O 1
ATOM 703 N N . VAL A 1 86 ? -10.752 -11.697 12.035 1.00 56.31 86 VAL A N 1
ATOM 704 C CA . VAL A 1 86 ? -11.581 -12.839 11.664 1.00 56.31 86 VAL A CA 1
ATOM 705 C C . VAL A 1 86 ? -12.469 -12.351 10.532 1.00 56.31 86 VAL A C 1
ATOM 707 O O . VAL A 1 86 ? -13.192 -11.364 10.685 1.00 56.31 86 VAL A O 1
ATOM 710 N N . ASN A 1 87 ? -12.315 -12.939 9.351 1.00 51.72 87 ASN A N 1
ATOM 711 C CA . ASN A 1 87 ? -13.199 -12.618 8.251 1.00 51.72 87 ASN A CA 1
ATOM 712 C C . ASN A 1 87 ? -14.514 -13.354 8.506 1.00 51.72 87 ASN A C 1
ATOM 714 O O . ASN A 1 87 ? -14.574 -14.559 8.295 1.00 51.72 87 ASN A O 1
ATOM 718 N N . ASN A 1 88 ? -15.549 -12.642 8.955 1.00 53.50 88 ASN A N 1
ATOM 719 C CA . ASN A 1 88 ? -16.876 -13.233 9.162 1.00 53.50 88 ASN A CA 1
ATOM 720 C C . ASN A 1 88 ? -17.491 -13.820 7.877 1.00 53.50 88 ASN A C 1
ATOM 722 O O . ASN A 1 88 ? -18.519 -14.466 7.968 1.00 53.50 88 ASN A O 1
ATOM 726 N N . PHE A 1 89 ? -16.917 -13.582 6.691 1.00 49.09 89 PHE A N 1
ATOM 727 C CA . PHE A 1 89 ? -17.347 -14.264 5.463 1.00 49.09 89 PHE A CA 1
ATOM 728 C C . PHE A 1 89 ? -16.821 -15.700 5.333 1.00 49.09 89 PHE A C 1
ATOM 730 O O . PHE A 1 89 ? -17.364 -16.458 4.539 1.00 49.09 89 PHE A O 1
ATOM 737 N N . TYR A 1 90 ? -15.755 -16.058 6.054 1.00 45.94 90 TYR A N 1
ATOM 738 C CA . TYR A 1 90 ? -15.161 -17.402 6.040 1.00 45.94 90 TYR A CA 1
ATOM 739 C C . TYR A 1 90 ? -15.324 -18.131 7.387 1.00 45.94 90 TYR A C 1
ATOM 741 O O . TYR A 1 90 ? -14.660 -19.141 7.616 1.00 45.94 90 TYR A O 1
ATOM 749 N N . LEU A 1 91 ? -16.166 -17.598 8.276 1.00 40.38 91 LEU A N 1
ATOM 750 C CA . LEU A 1 91 ? -16.667 -18.254 9.485 1.00 40.38 91 LEU A CA 1
ATOM 751 C C . LEU A 1 91 ? -18.144 -18.582 9.286 1.00 40.38 91 LEU A C 1
ATOM 753 O O . LEU A 1 91 ? -18.565 -19.638 9.797 1.00 40.38 91 LEU A O 1
#

Foldseek 3Di:
DDDDPVRVLLVVLLVQLVVLVVVCVVCVVVVPDADDPPPPDGPDSLLVSLCVCVVVPSDPDCCSHRDRPVVVVSCVVCVPPDDPDDDPVVD

pLDDT: mean 82.51, std 14.67, range [40.38, 96.38]

Secondary structure (DSSP, 8-state):
-PPPHHHHHHHHHHHHHHHHHHHHHH-GGGTT-PPPTTS-----HHHHHHHHHHHTTS-SSGGGSS--HHHHHHHHHHTT-------TT--

Radius of gyration: 14.97 Å; chains: 1; bounding box: 34×29×42 Å